Protein AF-K2S0V4-F1 (afdb_monomer_lite)

InterPro domains:
  IPR001848 Small ribosomal subunit protein uS10 [PTHR11700] (2-90)
  IPR027486 Small ribosomal subunit protein uS10 domain [PF00338] (2-86)
  IPR027486 Small ribosomal subunit protein uS10 domain [SM01403] (2-87)
  IPR036838 Small ribosomal subunit protein uS10 domain superfamily [G3DSA:3.30.70.600] (1-89)
  IPR036838 Small ribosomal subunit protein uS10 domain superfamily [SSF54999] (2-87)

Structur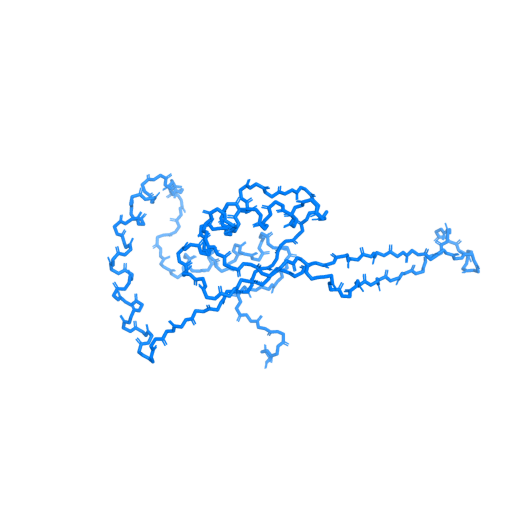e (mmCIF, N/CA/C/O backbone):
data_AF-K2S0V4-F1
#
_entry.id   AF-K2S0V4-F1
#
loop_
_atom_site.group_PDB
_atom_site.id
_atom_site.type_symbol
_atom_site.label_atom_id
_atom_site.label_alt_id
_atom_site.label_comp_id
_atom_site.label_asym_id
_atom_site.label_entity_id
_atom_site.label_seq_id
_atom_site.pdbx_PDB_ins_code
_atom_site.Cartn_x
_atom_site.Cartn_y
_atom_site.Cartn_z
_atom_site.occupancy
_atom_site.B_iso_or_equiv
_atom_site.auth_seq_id
_atom_site.auth_comp_id
_atom_site.auth_asym_id
_atom_site.auth_atom_id
_atom_site.pdbx_PDB_model_num
ATOM 1 N N . MET A 1 1 ? 4.268 -11.032 -6.493 1.00 87.25 1 MET A N 1
ATOM 2 C CA . MET A 1 1 ? 2.963 -10.364 -6.286 1.00 87.25 1 MET A CA 1
ATOM 3 C C . MET A 1 1 ? 1.836 -11.364 -6.052 1.00 87.25 1 MET A C 1
ATOM 5 O O . MET A 1 1 ? 1.194 -11.242 -5.023 1.00 87.25 1 MET A O 1
ATOM 9 N N . GLU A 1 2 ? 1.616 -12.350 -6.935 1.00 92.62 2 GLU A N 1
ATOM 10 C CA . GLU A 1 2 ? 0.504 -13.321 -6.793 1.00 92.62 2 GLU A CA 1
ATOM 11 C C . GLU A 1 2 ? 0.490 -14.046 -5.445 1.00 92.62 2 GLU A C 1
ATOM 13 O O . GLU A 1 2 ? -0.533 -14.080 -4.774 1.00 92.62 2 GLU A O 1
ATOM 18 N N . PHE A 1 3 ? 1.649 -14.547 -5.010 1.00 94.69 3 PHE A N 1
ATOM 19 C CA . PHE A 1 3 ? 1.783 -15.222 -3.719 1.00 94.69 3 PHE A CA 1
ATOM 20 C C . PHE A 1 3 ? 1.315 -14.350 -2.546 1.00 94.69 3 PHE A C 1
ATOM 22 O O . PHE A 1 3 ? 0.576 -14.804 -1.680 1.00 94.69 3 PHE A O 1
ATOM 29 N N . PHE A 1 4 ? 1.709 -13.075 -2.539 1.00 96.38 4 PHE A N 1
ATOM 30 C CA . PHE A 1 4 ? 1.332 -12.156 -1.470 1.00 96.38 4 PHE A CA 1
ATOM 31 C C . PHE A 1 4 ? -0.163 -11.806 -1.511 1.00 96.38 4 PHE A C 1
ATOM 33 O O . PHE A 1 4 ? -0.780 -11.612 -0.470 1.00 96.38 4 PHE A O 1
ATOM 40 N N . ALA A 1 5 ? -0.762 -11.774 -2.704 1.00 96.00 5 ALA A N 1
ATOM 41 C CA . ALA A 1 5 ? -2.199 -11.594 -2.844 1.00 96.00 5 ALA A CA 1
ATOM 42 C C . ALA A 1 5 ? -2.984 -12.801 -2.294 1.00 96.00 5 ALA A C 1
ATOM 44 O O . ALA A 1 5 ? -3.960 -12.600 -1.577 1.00 96.00 5 ALA A O 1
ATOM 45 N N . ASP A 1 6 ? -2.535 -14.034 -2.555 1.00 96.44 6 ASP A N 1
ATOM 46 C CA . ASP A 1 6 ? -3.121 -15.249 -1.959 1.00 96.44 6 ASP A CA 1
ATOM 47 C C . ASP A 1 6 ? -2.959 -15.271 -0.431 1.00 96.44 6 ASP A C 1
ATOM 49 O O . ASP A 1 6 ? -3.914 -15.522 0.302 1.00 96.44 6 ASP A O 1
ATOM 53 N N . PHE A 1 7 ? -1.771 -14.919 0.066 1.00 97.06 7 PHE A N 1
ATOM 54 C CA . PHE A 1 7 ? -1.515 -14.770 1.500 1.00 97.06 7 PHE A CA 1
ATOM 55 C C . PHE A 1 7 ? -2.488 -13.780 2.157 1.00 97.06 7 PHE A C 1
ATOM 57 O O . PHE A 1 7 ? -3.082 -14.090 3.192 1.00 97.06 7 PHE A O 1
ATOM 64 N N . ALA A 1 8 ? -2.713 -12.625 1.527 1.00 97.19 8 ALA A N 1
ATOM 65 C CA . ALA A 1 8 ? -3.641 -11.621 2.032 1.00 97.19 8 ALA A CA 1
ATOM 66 C C . ALA A 1 8 ? -5.098 -12.109 2.054 1.00 97.19 8 ALA A C 1
ATOM 68 O O . ALA A 1 8 ? -5.812 -11.858 3.027 1.00 97.19 8 ALA A O 1
ATOM 69 N N . MET A 1 9 ? -5.517 -12.859 1.030 1.00 96.94 9 MET A N 1
ATOM 70 C CA . MET A 1 9 ? -6.841 -13.488 0.977 1.00 96.94 9 MET A CA 1
ATOM 71 C C . MET A 1 9 ? -7.044 -14.511 2.097 1.00 96.94 9 MET A C 1
ATOM 73 O O . MET A 1 9 ? -8.094 -14.526 2.736 1.00 96.94 9 MET A O 1
ATOM 77 N N . ARG A 1 10 ? -6.032 -15.337 2.384 1.00 97.38 10 ARG A N 1
ATOM 78 C CA . ARG A 1 10 ? -6.083 -16.303 3.492 1.00 97.38 10 ARG A CA 1
ATOM 79 C C . ARG A 1 10 ? -6.185 -15.608 4.843 1.00 97.38 10 ARG A C 1
ATOM 81 O O . ARG A 1 10 ? -6.986 -16.020 5.673 1.00 97.38 10 ARG A O 1
ATOM 88 N N . ALA A 1 11 ? -5.403 -14.550 5.055 1.00 97.62 11 ALA A N 1
ATOM 89 C CA . ALA A 1 11 ? -5.476 -13.766 6.284 1.00 97.62 11 ALA A CA 1
ATOM 90 C C . ALA A 1 11 ? -6.872 -13.150 6.480 1.00 97.62 11 ALA A C 1
ATOM 92 O O . ALA A 1 11 ? -7.414 -13.209 7.579 1.00 97.62 11 ALA A O 1
ATOM 93 N N . ALA A 1 12 ? -7.482 -12.631 5.408 1.00 97.50 12 ALA A N 1
ATOM 94 C CA . ALA A 1 12 ? -8.839 -12.089 5.456 1.00 97.50 12 ALA A CA 1
ATOM 95 C C . ALA A 1 12 ? -9.879 -13.166 5.815 1.00 97.50 12 ALA A C 1
ATOM 97 O O . ALA A 1 12 ? -10.745 -12.919 6.649 1.00 97.50 12 ALA A O 1
ATOM 98 N N . TYR A 1 13 ? -9.747 -14.375 5.255 1.00 97.19 13 TYR A N 1
ATOM 99 C CA . TYR A 1 13 ? -10.632 -15.504 5.557 1.00 97.19 13 TYR A CA 1
ATOM 100 C C . TYR A 1 13 ? -10.636 -15.870 7.048 1.00 97.19 13 TYR A C 1
ATOM 102 O O . TYR A 1 13 ? -11.702 -16.030 7.635 1.00 97.19 13 TYR A O 1
ATOM 110 N N . TYR A 1 14 ? -9.462 -15.955 7.683 1.00 97.88 14 TYR A N 1
ATOM 111 C CA . TYR A 1 14 ? -9.377 -16.270 9.116 1.00 97.88 14 TYR A CA 1
ATOM 112 C C . TYR A 1 14 ? -9.942 -15.169 10.019 1.00 97.88 14 TYR A C 1
ATOM 114 O O . TYR A 1 14 ? -10.398 -15.463 11.119 1.00 97.88 14 TYR A O 1
ATOM 122 N N . LEU A 1 15 ? -9.932 -13.920 9.553 1.00 96.44 15 LEU A N 1
ATOM 123 C CA . LEU A 1 15 ? -10.537 -12.784 10.248 1.00 96.44 15 LEU A CA 1
ATOM 124 C C . LEU A 1 15 ? -12.038 -12.628 9.950 1.00 96.44 15 LEU A C 1
ATOM 126 O O . LEU A 1 15 ? -12.661 -11.700 10.453 1.00 96.44 15 LEU A O 1
ATOM 130 N N . GLY A 1 16 ? -12.624 -13.507 9.129 1.00 95.81 16 GLY A N 1
ATOM 131 C CA . GLY A 1 16 ? -14.035 -13.433 8.745 1.00 95.81 16 GLY A CA 1
ATOM 132 C C . GLY A 1 16 ? -14.372 -12.267 7.810 1.00 95.81 16 GLY A C 1
ATOM 133 O O . GLY A 1 16 ? -15.545 -11.959 7.628 1.00 95.81 16 GLY A O 1
ATOM 134 N N . LEU A 1 17 ? -13.370 -11.622 7.202 1.00 96.69 17 LEU A N 1
ATOM 135 C CA . LEU A 1 17 ? -13.572 -10.510 6.274 1.00 96.69 17 LEU A CA 1
ATOM 136 C C . LEU A 1 17 ? -13.937 -11.054 4.881 1.00 96.69 17 LEU A C 1
ATOM 138 O O . LEU A 1 17 ? -13.151 -11.816 4.302 1.00 96.69 17 LEU A O 1
ATOM 142 N N . PRO A 1 18 ? -15.079 -10.658 4.284 1.00 95.94 18 PRO A N 1
ATOM 143 C CA . PRO A 1 18 ? -15.459 -11.137 2.964 1.00 95.94 18 PRO A CA 1
ATOM 144 C C . PRO A 1 18 ? -14.662 -10.379 1.893 1.00 95.94 18 PRO A C 1
ATOM 146 O O . PRO A 1 18 ? -15.039 -9.315 1.395 1.00 95.94 18 PRO A O 1
ATOM 149 N N . ALA A 1 19 ? -13.508 -10.946 1.548 1.00 96.56 19 ALA A N 1
ATOM 150 C CA . ALA A 1 19 ? -12.617 -10.419 0.529 1.00 96.56 19 ALA A CA 1
ATOM 151 C C . ALA A 1 19 ? -12.995 -10.927 -0.871 1.00 96.56 19 ALA A C 1
ATOM 153 O O . ALA A 1 19 ? -13.179 -12.123 -1.104 1.00 96.56 19 ALA A O 1
ATOM 154 N N . LYS A 1 20 ? -13.042 -10.016 -1.843 1.00 95.38 20 LYS A N 1
ATOM 155 C CA . LYS A 1 20 ? -13.101 -10.325 -3.272 1.00 95.38 20 LYS A CA 1
ATOM 156 C C . LYS A 1 20 ? -11.683 -10.403 -3.825 1.00 95.38 20 LYS A C 1
ATOM 158 O O . LYS A 1 20 ? -10.901 -9.454 -3.720 1.00 95.38 20 LYS A O 1
ATOM 163 N N . GLY A 1 21 ? -11.384 -11.586 -4.363 1.00 83.88 21 GLY A N 1
ATOM 164 C CA . GLY A 1 21 ? -10.047 -12.054 -4.723 1.00 83.88 21 GLY A CA 1
ATOM 165 C C . GLY A 1 21 ? -9.360 -11.270 -5.830 1.00 83.88 21 GLY A C 1
ATOM 166 O O . GLY A 1 21 ? -10.017 -10.517 -6.546 1.00 83.88 21 GLY A O 1
ATOM 167 N N . PRO A 1 22 ? -8.031 -11.435 -5.957 1.00 94.44 22 PRO A N 1
ATOM 168 C CA . PRO A 1 22 ? -7.157 -10.407 -6.496 1.00 94.44 22 PRO A CA 1
ATOM 169 C C . PRO A 1 22 ? -7.460 -10.107 -7.959 1.00 94.44 22 PRO A C 1
ATOM 171 O O . PRO A 1 22 ? -7.015 -10.801 -8.872 1.00 94.44 22 PRO A O 1
ATOM 174 N N . ILE A 1 23 ? -8.191 -9.017 -8.173 1.00 96.50 23 ILE A N 1
ATOM 175 C CA . ILE A 1 23 ? -8.610 -8.573 -9.494 1.00 96.50 23 ILE A CA 1
ATOM 176 C C . ILE A 1 23 ? -7.365 -8.038 -10.213 1.00 96.50 23 ILE A C 1
ATOM 178 O O . ILE A 1 23 ? -6.717 -7.104 -9.713 1.00 96.50 23 ILE A O 1
ATOM 182 N N . PRO A 1 24 ? -6.987 -8.600 -11.376 1.00 96.31 24 PRO A N 1
ATOM 183 C CA . PRO A 1 24 ? -5.856 -8.109 -12.141 1.00 96.31 24 PRO A CA 1
ATOM 184 C C . PRO A 1 24 ? -6.213 -6.761 -12.762 1.00 96.31 24 PRO A C 1
ATOM 186 O O . PRO A 1 24 ? -6.965 -6.672 -13.730 1.00 96.31 24 PRO A O 1
ATOM 189 N N . LEU A 1 25 ? -5.646 -5.691 -12.210 1.00 96.31 25 LEU A N 1
ATOM 190 C CA . LEU A 1 25 ? -5.786 -4.371 -12.805 1.00 96.31 25 LEU A CA 1
ATOM 191 C C . LEU A 1 25 ? -4.889 -4.250 -14.047 1.00 96.31 25 LEU A C 1
ATOM 193 O O . LEU A 1 25 ? -3.833 -4.893 -14.113 1.00 96.31 25 LEU A O 1
ATOM 197 N N . PRO A 1 26 ? -5.243 -3.371 -15.004 1.00 97.19 26 PRO A N 1
ATOM 198 C CA . PRO A 1 26 ? -4.408 -3.105 -16.166 1.00 97.19 26 PRO A CA 1
ATOM 199 C C . PRO A 1 26 ? -2.975 -2.753 -15.757 1.00 97.19 26 PRO A C 1
ATOM 201 O O . PRO A 1 26 ? -2.748 -1.909 -14.877 1.00 97.19 26 PRO A O 1
ATOM 204 N N . ARG A 1 27 ? -2.001 -3.413 -16.387 1.00 96.12 27 ARG A N 1
ATOM 205 C CA . ARG A 1 27 ? -0.578 -3.142 -16.165 1.00 96.12 27 ARG A CA 1
ATOM 206 C C . ARG A 1 27 ? -0.241 -1.731 -16.652 1.00 96.12 27 ARG A C 1
ATOM 208 O O . ARG A 1 27 ? -0.715 -1.320 -17.709 1.00 96.12 27 ARG A O 1
ATOM 215 N N . LYS A 1 28 ? 0.574 -0.994 -15.900 1.00 96.44 28 LYS A N 1
ATOM 216 C CA . LYS A 1 28 ? 1.153 0.267 -16.389 1.00 96.44 28 LYS A CA 1
ATOM 217 C C . LYS A 1 28 ? 2.467 -0.059 -17.087 1.00 96.44 28 LYS A C 1
ATOM 219 O O . LYS A 1 28 ? 3.268 -0.788 -16.511 1.00 96.44 28 LYS A O 1
ATOM 224 N N . ILE A 1 29 ? 2.657 0.438 -18.305 1.00 97.81 29 ILE A N 1
ATOM 225 C CA . ILE A 1 29 ? 3.882 0.223 -19.077 1.0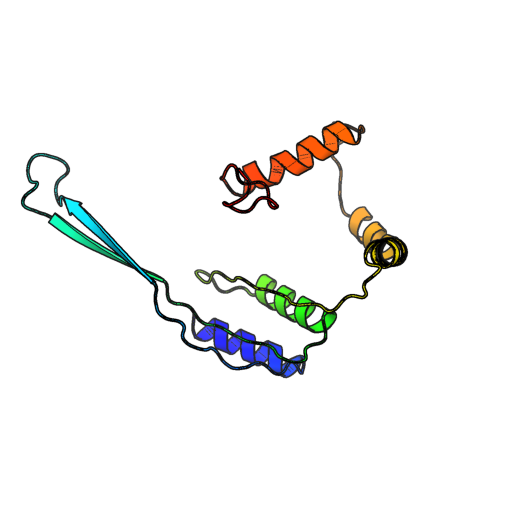0 97.81 29 ILE A CA 1
ATOM 226 C C . ILE A 1 29 ? 4.510 1.583 -19.338 1.00 97.81 29 ILE A C 1
ATOM 228 O O . ILE A 1 29 ? 3.945 2.401 -20.060 1.00 97.81 29 ILE A O 1
ATOM 232 N N . GLU A 1 30 ? 5.662 1.818 -18.734 1.00 97.25 30 GLU A N 1
ATOM 233 C CA . GLU A 1 30 ? 6.468 3.015 -18.948 1.00 97.25 30 GLU A CA 1
ATOM 234 C C . GLU A 1 30 ? 7.611 2.639 -19.879 1.00 97.25 30 GLU A C 1
ATOM 236 O O . GLU A 1 30 ? 8.285 1.641 -19.634 1.00 97.25 30 GLU A O 1
ATOM 241 N N . ARG A 1 31 ? 7.810 3.398 -20.959 1.00 97.88 31 ARG A N 1
ATOM 242 C CA . ARG A 1 31 ? 8.839 3.115 -21.965 1.00 97.88 31 ARG A CA 1
ATOM 243 C C . ARG A 1 31 ? 9.764 4.302 -22.118 1.00 97.88 31 ARG A C 1
ATOM 245 O O . ARG A 1 31 ? 9.297 5.438 -22.142 1.00 97.88 31 ARG A O 1
ATOM 252 N N . TRP A 1 32 ? 11.052 4.033 -22.260 1.00 97.81 32 TRP A N 1
ATOM 253 C CA . TRP A 1 32 ? 12.046 5.053 -22.560 1.00 97.81 32 TRP A CA 1
ATOM 254 C C . TRP A 1 32 ? 13.047 4.526 -23.577 1.00 97.81 32 TRP A C 1
ATOM 256 O O . TRP A 1 32 ? 13.403 3.349 -23.582 1.00 97.81 32 TRP A O 1
ATOM 266 N N . THR A 1 33 ? 13.482 5.413 -24.463 1.00 97.50 33 THR A N 1
ATOM 267 C CA . THR A 1 33 ? 14.425 5.095 -25.534 1.00 97.50 33 THR A CA 1
ATOM 268 C C . THR A 1 33 ? 15.727 5.824 -25.261 1.00 97.50 33 THR A C 1
ATOM 270 O O . THR A 1 33 ? 15.723 7.052 -25.141 1.00 97.50 33 THR A O 1
ATOM 273 N N . VAL A 1 34 ? 16.832 5.096 -25.145 1.00 97.25 34 VAL A N 1
ATOM 274 C CA . VAL A 1 34 ? 18.133 5.667 -24.767 1.00 97.25 34 VAL A CA 1
ATOM 275 C C . VAL A 1 34 ? 19.157 5.339 -25.852 1.00 97.25 34 VAL A C 1
ATOM 277 O O . VAL A 1 34 ? 19.144 4.228 -26.387 1.00 97.25 34 VAL A O 1
ATOM 280 N N . PRO A 1 35 ? 20.035 6.283 -26.237 1.00 97.88 35 PRO A N 1
ATOM 281 C CA . PRO A 1 35 ? 21.168 5.968 -27.098 1.00 97.88 35 PRO A CA 1
ATOM 282 C C . PRO A 1 35 ? 22.050 4.888 -26.464 1.00 97.88 35 PRO A C 1
ATOM 284 O O . PRO A 1 35 ? 22.394 4.983 -25.290 1.00 97.88 35 PRO A O 1
ATOM 287 N N . ARG A 1 36 ? 22.465 3.886 -27.246 1.00 96.25 36 ARG A N 1
ATOM 288 C CA . ARG A 1 36 ? 23.324 2.800 -26.733 1.00 96.25 36 ARG A CA 1
ATOM 289 C C . ARG A 1 36 ? 24.727 3.273 -26.339 1.00 96.25 36 ARG A C 1
ATOM 291 O O . ARG A 1 36 ? 25.375 2.643 -25.515 1.00 96.25 36 ARG A O 1
ATOM 298 N N . ALA A 1 37 ? 25.201 4.360 -26.946 1.00 95.12 37 ALA A N 1
ATOM 299 C CA . ALA A 1 37 ? 26.496 4.967 -26.657 1.00 95.12 37 ALA A CA 1
ATOM 300 C C . ALA A 1 37 ? 26.321 6.329 -25.977 1.00 95.12 37 ALA A C 1
ATOM 302 O O . ALA A 1 37 ? 25.378 7.062 -26.273 1.00 95.12 37 ALA A O 1
ATOM 303 N N . ASN A 1 38 ? 27.284 6.706 -25.137 1.00 94.69 38 ASN A N 1
ATOM 304 C CA . ASN A 1 38 ? 27.268 7.978 -24.412 1.00 94.69 38 ASN A CA 1
ATOM 305 C C . ASN A 1 38 ? 27.441 9.210 -25.326 1.00 94.69 38 ASN A C 1
ATOM 307 O O . ASN A 1 38 ? 27.066 10.309 -24.926 1.00 94.69 38 ASN A O 1
ATOM 311 N N . PHE A 1 39 ? 28.006 9.057 -26.536 1.00 92.81 39 PHE A N 1
ATOM 312 C CA . PHE A 1 39 ? 28.304 10.177 -27.440 1.00 92.81 39 PHE A CA 1
ATOM 313 C C . PHE A 1 39 ? 28.145 9.826 -28.934 1.00 92.81 39 PHE A C 1
ATOM 315 O O . PHE A 1 39 ? 28.338 8.677 -29.327 1.00 92.81 39 PHE A O 1
ATOM 322 N N . VAL A 1 40 ? 27.810 10.838 -29.757 1.00 91.81 40 VAL A N 1
ATOM 323 C CA . VAL A 1 40 ? 27.695 10.868 -31.243 1.00 91.81 40 VAL A CA 1
ATOM 324 C C . VAL A 1 40 ? 26.698 9.892 -31.900 1.00 91.81 40 VAL A C 1
ATOM 326 O O . VAL A 1 40 ? 25.972 10.286 -32.815 1.00 91.81 40 VAL A O 1
ATOM 329 N N . PHE A 1 41 ? 26.585 8.640 -31.457 1.00 95.94 41 PHE A N 1
ATOM 330 C CA . PHE A 1 41 ? 25.847 7.581 -32.159 1.00 95.94 41 PHE A CA 1
ATOM 331 C C . PHE A 1 41 ? 24.324 7.570 -31.901 1.00 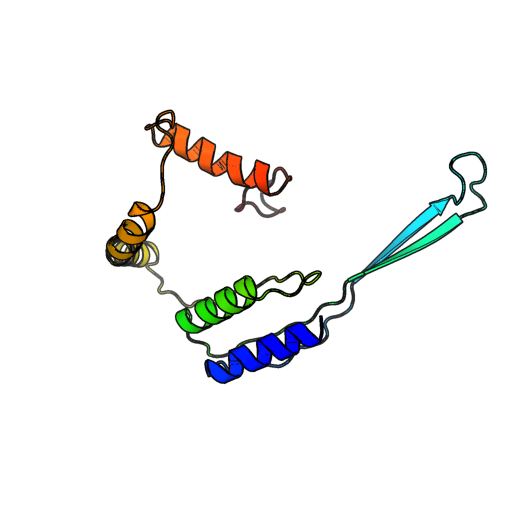95.94 41 PHE A C 1
ATOM 333 O O . PHE A 1 41 ? 23.754 6.557 -31.502 1.00 95.94 41 PHE A O 1
ATOM 340 N N . LYS A 1 42 ? 23.616 8.671 -32.203 1.00 95.81 42 LYS A N 1
ATOM 341 C CA . LYS A 1 42 ? 22.156 8.806 -31.975 1.00 95.81 42 LYS A CA 1
ATOM 342 C C . LYS A 1 42 ? 21.281 7.838 -32.785 1.00 95.81 42 LYS A C 1
ATOM 344 O O . LYS A 1 42 ? 20.199 7.497 -32.324 1.00 95.81 42 LYS A O 1
ATOM 349 N N . LYS A 1 43 ? 21.722 7.387 -33.970 1.00 96.69 43 LYS A N 1
ATOM 350 C CA . LYS A 1 43 ? 20.980 6.409 -34.803 1.00 96.69 43 LYS A CA 1
ATOM 351 C C . LYS A 1 43 ? 20.893 5.018 -34.157 1.00 96.69 43 LYS A C 1
ATOM 353 O O . LYS A 1 43 ? 20.091 4.196 -34.580 1.00 96.69 43 LYS A O 1
ATOM 358 N N . SER A 1 44 ? 21.728 4.758 -33.152 1.00 97.00 44 SER A N 1
ATOM 359 C CA . SER A 1 44 ? 21.788 3.507 -32.409 1.00 97.00 44 SER A CA 1
ATOM 360 C C . SER A 1 44 ? 21.091 3.688 -31.057 1.00 97.00 44 SER A C 1
ATOM 362 O O . SER A 1 44 ? 21.707 4.148 -30.095 1.00 97.00 44 SER A O 1
ATOM 364 N N . GLN A 1 45 ? 19.798 3.363 -30.991 1.00 97.62 45 GLN A N 1
ATOM 365 C CA . GLN A 1 45 ? 18.973 3.496 -29.782 1.00 97.62 45 GLN A CA 1
ATOM 366 C C . GLN A 1 45 ? 18.486 2.135 -29.288 1.00 97.62 45 GLN A C 1
ATOM 368 O O . GLN A 1 45 ? 18.393 1.184 -30.064 1.00 97.62 45 GLN A O 1
ATOM 373 N N . GLU A 1 46 ? 18.180 2.061 -27.999 1.00 97.75 46 GLU A N 1
ATOM 374 C CA . GLU A 1 46 ? 17.606 0.901 -27.327 1.00 97.75 46 GLU A CA 1
ATOM 375 C C . GLU A 1 46 ? 16.338 1.309 -26.574 1.00 97.75 46 GLU A C 1
ATOM 377 O O . GLU A 1 46 ? 16.276 2.384 -25.973 1.00 97.75 46 GLU A O 1
ATOM 382 N N . ASN A 1 47 ? 15.320 0.450 -26.631 1.00 98.00 47 ASN A N 1
ATOM 383 C CA . ASN A 1 47 ? 14.046 0.656 -25.955 1.00 98.00 47 ASN A CA 1
ATOM 384 C C . ASN A 1 47 ? 14.045 -0.139 -24.652 1.00 98.00 47 ASN A C 1
ATOM 386 O O . ASN A 1 47 ? 14.238 -1.352 -24.667 1.00 98.00 47 ASN A O 1
ATOM 390 N N . PHE A 1 48 ? 13.751 0.529 -23.548 1.00 98.19 48 PHE A N 1
ATOM 391 C CA . PHE A 1 48 ? 13.553 -0.085 -22.244 1.00 98.19 48 PHE A CA 1
ATOM 392 C C . PHE A 1 48 ? 12.102 0.087 -21.809 1.00 98.19 48 PHE A C 1
ATOM 394 O O . PHE A 1 48 ? 11.430 1.050 -22.196 1.00 98.19 48 PHE A O 1
ATOM 401 N N . GLU A 1 49 ? 11.624 -0.828 -20.969 1.00 97.81 49 GLU A N 1
ATOM 402 C CA . GLU A 1 49 ? 10.309 -0.709 -20.356 1.00 97.81 49 GLU A CA 1
ATOM 403 C C . GLU A 1 49 ? 10.299 -1.110 -18.880 1.00 97.81 49 GLU A C 1
ATOM 405 O O . GLU A 1 49 ? 11.004 -2.022 -18.449 1.00 97.81 49 GLU A O 1
ATOM 410 N N . ARG A 1 50 ? 9.449 -0.432 -18.104 1.00 97.81 50 ARG A N 1
ATOM 411 C CA . ARG A 1 50 ? 9.061 -0.818 -16.746 1.00 97.81 50 ARG A CA 1
ATOM 412 C C . ARG A 1 50 ? 7.584 -1.159 -16.736 1.00 97.81 50 ARG A C 1
ATOM 414 O O . ARG A 1 50 ? 6.732 -0.304 -16.979 1.00 97.81 50 ARG A O 1
ATOM 421 N N . ILE A 1 51 ? 7.286 -2.419 -16.437 1.00 97.19 51 ILE A N 1
ATOM 422 C CA . ILE A 1 51 ? 5.916 -2.915 -16.323 1.00 97.19 51 ILE A CA 1
ATOM 423 C C . ILE A 1 51 ? 5.545 -3.008 -14.845 1.00 97.19 51 ILE A C 1
ATOM 425 O O . ILE A 1 51 ? 6.057 -3.855 -14.116 1.00 97.19 51 ILE A O 1
ATOM 429 N N . THR A 1 52 ? 4.593 -2.185 -14.415 1.00 96.06 52 THR A N 1
ATOM 430 C CA . THR A 1 52 ? 4.034 -2.242 -13.060 1.00 96.06 52 THR A CA 1
ATOM 431 C C . THR A 1 52 ? 2.759 -3.076 -13.072 1.00 96.06 52 THR A C 1
ATOM 433 O O . THR A 1 52 ? 1.706 -2.640 -13.558 1.00 96.06 52 THR A O 1
ATOM 436 N N . LEU A 1 53 ? 2.857 -4.294 -12.537 1.00 96.12 53 LEU A N 1
ATOM 437 C CA . LEU A 1 53 ? 1.722 -5.189 -12.320 1.00 96.12 53 LEU A CA 1
ATOM 438 C C . LEU A 1 53 ? 0.957 -4.772 -11.060 1.00 96.12 53 LEU A C 1
ATOM 440 O O . LEU A 1 53 ? 1.553 -4.367 -10.065 1.00 96.12 53 LEU A O 1
ATOM 444 N N . ARG A 1 54 ? -0.376 -4.839 -11.116 1.00 95.50 54 ARG A N 1
ATOM 445 C CA . ARG A 1 54 ? -1.259 -4.383 -10.037 1.00 95.50 54 ARG A CA 1
ATOM 446 C C . ARG A 1 54 ? -2.355 -5.408 -9.769 1.00 95.50 54 ARG A C 1
ATOM 448 O O . ARG A 1 54 ? -2.897 -5.999 -10.705 1.00 95.50 54 ARG A O 1
ATOM 455 N N . ARG A 1 55 ? -2.697 -5.596 -8.499 1.00 96.25 55 ARG A N 1
ATOM 456 C CA . ARG A 1 55 ? -3.822 -6.422 -8.046 1.00 96.25 55 ARG A CA 1
ATOM 457 C C . ARG A 1 55 ? -4.683 -5.582 -7.115 1.00 96.25 55 ARG A C 1
ATOM 459 O O . ARG A 1 55 ? -4.143 -4.774 -6.364 1.00 96.25 55 ARG A O 1
ATOM 466 N N . LEU A 1 56 ? -5.994 -5.762 -7.202 1.00 96.44 56 LEU A N 1
ATOM 467 C CA . LEU A 1 56 ? -6.965 -5.143 -6.308 1.00 96.44 56 LEU A CA 1
ATOM 468 C C . LEU A 1 56 ? -7.611 -6.234 -5.460 1.00 96.44 56 LEU A C 1
ATOM 470 O O . LEU A 1 56 ? -8.138 -7.198 -6.005 1.00 96.44 56 LEU A O 1
ATOM 474 N N . ILE A 1 57 ? -7.574 -6.057 -4.146 1.00 96.81 57 ILE A N 1
ATOM 475 C CA . ILE A 1 57 ? -8.362 -6.839 -3.196 1.00 96.81 57 ILE A CA 1
ATOM 476 C C . ILE A 1 57 ? -9.402 -5.879 -2.640 1.00 96.81 57 ILE A C 1
ATOM 478 O O . ILE A 1 57 ? -9.050 -4.784 -2.200 1.00 96.81 57 ILE A O 1
ATOM 482 N N . GLN A 1 58 ? -10.669 -6.268 -2.705 1.00 96.88 58 GLN A N 1
ATOM 483 C CA . GLN A 1 58 ? -11.764 -5.469 -2.170 1.00 96.88 58 GLN A CA 1
ATOM 484 C C . GLN A 1 58 ? -12.392 -6.220 -1.005 1.00 96.88 58 GLN A C 1
ATOM 486 O O . GLN A 1 58 ? -12.877 -7.331 -1.189 1.00 96.88 58 GLN A O 1
ATOM 491 N N . ILE A 1 59 ? -12.402 -5.606 0.172 1.00 96.69 59 ILE A N 1
ATOM 492 C CA . ILE A 1 59 ? -13.145 -6.105 1.329 1.00 96.69 59 ILE A CA 1
ATOM 493 C C . ILE A 1 59 ? -14.489 -5.384 1.351 1.00 96.69 59 ILE A C 1
ATOM 495 O O . ILE A 1 59 ? -14.548 -4.176 1.118 1.00 96.69 59 ILE A O 1
ATOM 499 N N . GLN A 1 60 ? -15.562 -6.141 1.546 1.00 94.25 60 GLN A N 1
ATOM 500 C CA . GLN A 1 60 ? -16.912 -5.611 1.741 1.00 94.25 60 GLN A CA 1
ATOM 501 C C . GLN A 1 60 ? -17.324 -5.859 3.193 1.00 94.25 60 GLN A C 1
ATOM 503 O O . GLN A 1 60 ? -16.765 -6.750 3.817 1.00 94.25 60 GLN A O 1
ATOM 508 N N . ASP A 1 61 ? -18.236 -5.056 3.738 1.00 93.88 61 ASP A N 1
ATOM 509 C CA . ASP A 1 61 ? -18.880 -5.289 5.043 1.00 93.88 61 ASP A CA 1
ATOM 510 C C . ASP A 1 61 ? -17.924 -5.715 6.181 1.00 93.88 61 ASP A C 1
ATOM 512 O O . ASP A 1 61 ? -18.211 -6.630 6.951 1.00 93.88 61 ASP A O 1
ATOM 516 N N . GLY A 1 62 ? -16.748 -5.086 6.252 1.00 93.38 62 GLY A N 1
ATOM 517 C CA . GLY A 1 62 ? -15.733 -5.371 7.263 1.00 93.38 62 GLY A CA 1
ATOM 518 C C . GLY A 1 62 ? -15.838 -4.411 8.440 1.00 93.38 62 GLY A C 1
ATOM 519 O O . GLY A 1 62 ? -15.977 -3.206 8.237 1.00 93.38 62 GLY A O 1
ATOM 520 N N . ASP A 1 63 ? -15.729 -4.941 9.655 1.00 94.88 63 ASP A N 1
ATOM 521 C CA . ASP A 1 63 ? -15.585 -4.116 10.853 1.00 94.88 63 ASP A CA 1
ATOM 522 C C . ASP A 1 63 ? -14.261 -3.320 10.801 1.00 94.88 63 ASP A C 1
ATOM 524 O O . ASP A 1 63 ? -13.225 -3.900 10.440 1.00 94.88 63 ASP A O 1
ATOM 528 N N . PRO A 1 64 ? -14.263 -2.008 11.118 1.00 94.19 64 PRO A N 1
ATOM 529 C CA . PRO A 1 64 ? -13.086 -1.156 10.965 1.00 94.19 64 PRO A CA 1
ATOM 530 C C . PRO A 1 64 ? -11.889 -1.637 11.791 1.00 94.19 64 PRO A C 1
ATOM 532 O O . PRO A 1 64 ? -10.766 -1.631 11.282 1.00 94.19 64 PRO A O 1
ATOM 535 N N . GLU A 1 65 ? -12.100 -2.137 13.013 1.00 93.50 65 GLU A N 1
ATOM 536 C CA . GLU A 1 65 ? -11.004 -2.620 13.861 1.00 93.50 65 GLU A CA 1
ATOM 537 C C . GLU A 1 65 ? -10.357 -3.875 13.256 1.00 93.50 65 GLU A C 1
ATOM 539 O O . GLU A 1 65 ? -9.130 -4.006 13.198 1.00 93.50 65 GLU A O 1
ATOM 544 N N . VAL A 1 66 ? -11.176 -4.785 12.721 1.00 97.00 66 VAL A N 1
ATOM 545 C CA . VAL A 1 66 ? -10.702 -6.024 12.084 1.00 97.00 66 VAL A CA 1
ATOM 546 C C . VAL A 1 66 ? -9.964 -5.728 10.773 1.00 97.00 66 VAL A C 1
ATOM 548 O O . VAL A 1 66 ? -8.944 -6.358 10.474 1.00 97.00 66 VAL A O 1
ATOM 551 N N . VAL A 1 67 ? -10.428 -4.743 9.997 1.00 96.81 67 VAL A N 1
ATOM 552 C CA . VAL A 1 67 ? -9.741 -4.287 8.778 1.00 96.81 67 VAL A CA 1
ATOM 553 C C . VAL A 1 67 ? -8.380 -3.673 9.115 1.00 96.81 67 VAL A C 1
ATOM 555 O O . VAL A 1 67 ? -7.392 -3.983 8.444 1.00 96.81 67 VAL A O 1
ATOM 558 N N . GLN A 1 68 ? -8.289 -2.859 10.169 1.00 95.69 68 GLN A N 1
ATOM 559 C CA . GLN A 1 68 ? -7.016 -2.298 10.633 1.00 95.69 68 GLN A CA 1
ATOM 560 C C . GLN A 1 68 ? -6.050 -3.396 11.096 1.00 95.69 68 GLN A C 1
ATOM 562 O O . GLN A 1 68 ? -4.880 -3.390 10.703 1.00 95.69 68 GLN A O 1
ATOM 567 N N . LEU A 1 69 ? -6.540 -4.387 11.848 1.00 97.19 69 LEU A N 1
ATOM 568 C CA . LEU A 1 69 ? -5.749 -5.548 12.264 1.00 97.19 69 LEU A CA 1
ATOM 569 C C . LEU A 1 69 ? -5.206 -6.325 11.059 1.00 97.19 69 LEU A C 1
ATOM 571 O O . LEU A 1 69 ? -4.029 -6.697 11.030 1.00 97.19 69 LEU A O 1
ATOM 575 N N . TRP A 1 70 ? -6.040 -6.543 10.042 1.00 97.31 70 TRP A N 1
ATOM 576 C CA . TRP A 1 70 ? -5.631 -7.198 8.804 1.00 97.31 70 TRP A CA 1
ATOM 577 C C . TRP A 1 70 ? -4.527 -6.413 8.085 1.00 97.31 70 TRP A C 1
ATOM 579 O O . TRP A 1 70 ? -3.503 -6.991 7.719 1.00 97.31 70 TRP A O 1
ATOM 589 N N . LEU A 1 71 ? -4.676 -5.093 7.935 1.00 96.44 71 LEU A N 1
ATOM 590 C CA . LEU A 1 71 ? -3.654 -4.243 7.313 1.00 96.44 71 LEU A CA 1
ATOM 591 C C . LEU A 1 71 ? -2.338 -4.251 8.105 1.00 96.44 71 LEU A C 1
ATOM 593 O O . LEU A 1 71 ? -1.270 -4.397 7.506 1.00 96.44 71 LEU A O 1
ATOM 597 N N . ALA A 1 72 ? -2.406 -4.171 9.436 1.00 96.62 72 ALA A N 1
ATOM 598 C CA . ALA A 1 72 ? -1.237 -4.252 10.310 1.00 96.62 72 ALA A CA 1
ATOM 599 C C . ALA A 1 72 ? -0.515 -5.604 10.171 1.00 96.62 72 ALA A C 1
ATOM 601 O O . ALA A 1 72 ? 0.716 -5.657 10.078 1.00 96.62 72 ALA A O 1
ATOM 602 N N . PHE A 1 73 ? -1.271 -6.704 10.087 1.00 97.44 73 PHE A N 1
ATOM 603 C CA . PHE A 1 73 ? -0.722 -8.038 9.854 1.00 97.44 73 PHE A CA 1
ATOM 604 C C . PHE A 1 73 ? 0.000 -8.133 8.502 1.00 97.44 73 PHE A C 1
ATOM 606 O O . PHE A 1 73 ? 1.115 -8.658 8.428 1.00 97.44 73 PHE A O 1
ATOM 613 N N . LEU A 1 74 ? -0.586 -7.575 7.440 1.00 96.38 74 LEU A N 1
ATOM 614 C CA . LEU A 1 74 ? 0.042 -7.557 6.118 1.00 96.38 74 LEU A CA 1
ATOM 615 C C . LEU A 1 74 ? 1.309 -6.704 6.076 1.00 96.38 74 LEU A C 1
ATOM 617 O O . LEU A 1 74 ? 2.282 -7.113 5.447 1.00 96.38 74 LEU A O 1
ATOM 621 N N . GLN A 1 75 ? 1.320 -5.557 6.757 1.00 95.00 75 GLN A N 1
ATOM 622 C CA . GLN A 1 75 ? 2.501 -4.701 6.847 1.00 95.00 75 GLN A CA 1
ATOM 623 C C . GLN A 1 75 ? 3.643 -5.400 7.596 1.00 95.00 75 GLN A C 1
ATOM 625 O O . GLN A 1 75 ? 4.792 -5.354 7.159 1.00 95.00 75 GLN A O 1
ATOM 630 N N . LYS A 1 76 ? 3.332 -6.102 8.692 1.00 95.81 76 LYS A N 1
ATOM 631 C CA . LYS A 1 76 ? 4.320 -6.871 9.464 1.00 95.81 76 LYS A CA 1
ATOM 632 C C . LYS A 1 76 ? 4.962 -7.995 8.644 1.00 95.81 76 LYS A C 1
ATOM 634 O O . LYS A 1 76 ? 6.149 -8.266 8.801 1.00 95.81 76 LYS A O 1
ATOM 639 N N . HIS A 1 77 ? 4.186 -8.647 7.780 1.00 95.94 77 HIS A N 1
ATOM 640 C CA . HIS A 1 77 ? 4.615 -9.799 6.981 1.00 95.94 77 HIS A CA 1
ATOM 641 C C . HIS A 1 77 ? 4.757 -9.473 5.484 1.00 95.94 77 HIS A C 1
ATOM 643 O O . HIS A 1 77 ? 4.571 -10.341 4.629 1.00 95.94 77 HIS A O 1
ATOM 649 N N . GLN A 1 78 ? 5.082 -8.221 5.154 1.00 94.12 78 GLN A N 1
ATOM 650 C CA . GLN A 1 78 ? 5.154 -7.748 3.775 1.00 94.12 78 GLN A CA 1
ATOM 651 C C . GLN A 1 78 ? 6.263 -8.458 2.981 1.00 94.12 78 GLN A C 1
ATOM 653 O O . GLN A 1 78 ? 7.429 -8.478 3.375 1.00 94.12 78 GLN A O 1
ATOM 658 N N . TYR A 1 79 ? 5.907 -9.009 1.818 1.00 94.25 79 TYR A N 1
ATOM 659 C CA . TYR A 1 79 ? 6.876 -9.635 0.917 1.00 94.25 79 TYR A CA 1
ATOM 660 C C . TYR A 1 79 ? 7.672 -8.573 0.146 1.00 94.25 79 TYR A C 1
ATOM 662 O O . TYR A 1 79 ? 7.119 -7.572 -0.319 1.00 94.25 79 TYR A O 1
ATOM 670 N N . HIS A 1 80 ? 8.970 -8.800 -0.036 1.00 95.12 80 HIS A N 1
ATOM 671 C CA . HIS A 1 80 ? 9.846 -7.851 -0.721 1.00 95.12 80 HIS A CA 1
ATOM 672 C C . HIS A 1 80 ? 9.393 -7.576 -2.169 1.00 95.12 80 HIS A C 1
ATOM 674 O O . HIS A 1 80 ? 8.866 -8.446 -2.867 1.00 95.12 80 HIS A O 1
ATOM 680 N N . GLY A 1 81 ? 9.611 -6.347 -2.644 1.00 91.69 81 GLY A N 1
ATOM 681 C CA . GLY A 1 81 ? 9.246 -5.941 -4.007 1.00 91.69 81 GLY A CA 1
ATOM 682 C C . GLY A 1 81 ? 7.738 -5.804 -4.263 1.00 91.69 81 GLY A C 1
ATOM 683 O O . GLY A 1 81 ? 7.333 -5.651 -5.415 1.00 91.69 81 GLY A O 1
ATOM 684 N N . VAL A 1 82 ? 6.896 -5.848 -3.223 1.00 94.31 82 VAL A N 1
ATOM 685 C CA . VAL A 1 82 ? 5.460 -5.545 -3.309 1.00 94.31 82 VAL A CA 1
ATOM 686 C C . VAL A 1 82 ? 5.185 -4.217 -2.613 1.00 94.31 82 VAL A C 1
ATOM 688 O O . VAL A 1 82 ? 5.459 -4.071 -1.427 1.00 94.31 82 VAL A O 1
ATOM 691 N N . GLY A 1 83 ? 4.630 -3.253 -3.348 1.00 93.25 83 GLY A N 1
ATOM 692 C CA . GLY A 1 83 ? 4.088 -2.017 -2.784 1.00 93.25 83 GLY A CA 1
ATOM 693 C C . GLY A 1 83 ? 2.587 -2.150 -2.538 1.00 93.25 83 GLY A C 1
ATOM 694 O O . GLY A 1 83 ? 1.863 -2.653 -3.401 1.00 93.25 83 GLY A O 1
ATOM 695 N N . MET A 1 84 ? 2.120 -1.692 -1.378 1.00 93.06 84 MET A N 1
ATOM 696 C CA . MET A 1 84 ? 0.710 -1.721 -0.992 1.00 93.06 84 MET A CA 1
ATOM 697 C C . MET A 1 84 ? 0.157 -0.301 -0.883 1.00 93.06 84 MET A C 1
ATOM 699 O O . MET A 1 84 ? 0.836 0.605 -0.409 1.00 93.06 84 MET A O 1
ATOM 703 N N . LYS A 1 85 ? -1.093 -0.118 -1.307 1.00 94.81 85 LYS A N 1
ATOM 704 C CA . LYS A 1 85 ? -1.882 1.085 -1.043 1.00 94.81 85 LYS A CA 1
ATOM 705 C C . LYS A 1 85 ? -3.277 0.639 -0.628 1.00 94.81 85 LYS A C 1
ATOM 707 O O . LYS A 1 85 ? -3.921 -0.080 -1.391 1.00 94.81 85 LYS A O 1
ATOM 712 N N . ALA A 1 86 ? -3.722 1.070 0.545 1.00 94.69 86 ALA A N 1
ATOM 713 C CA . ALA A 1 86 ? -5.067 0.823 1.042 1.00 94.69 86 ALA A CA 1
ATOM 714 C C . ALA A 1 86 ? -5.864 2.130 1.027 1.00 94.69 86 ALA A C 1
ATOM 716 O O . ALA A 1 86 ? -5.350 3.175 1.418 1.00 94.69 86 ALA A O 1
ATOM 717 N N . ASN A 1 87 ? -7.107 2.054 0.560 1.00 95.75 87 ASN A N 1
ATOM 718 C CA . ASN A 1 87 ? -8.103 3.096 0.771 1.00 95.75 87 ASN A CA 1
ATOM 719 C C . ASN A 1 87 ? -9.128 2.497 1.739 1.00 95.75 87 ASN A C 1
ATOM 721 O O . ASN A 1 87 ? -9.748 1.489 1.395 1.00 95.75 87 ASN A O 1
ATOM 725 N N . VAL A 1 88 ? -9.257 3.074 2.931 1.00 94.00 88 VAL A N 1
ATOM 726 C CA . VAL A 1 88 ? -10.221 2.640 3.952 1.00 94.00 88 VAL A CA 1
ATOM 727 C C . VAL A 1 88 ? -11.409 3.596 3.906 1.00 94.00 88 VAL A C 1
ATOM 729 O O . VAL A 1 88 ? -11.221 4.804 3.782 1.00 94.00 88 VAL A O 1
ATOM 732 N N . PHE A 1 89 ? -12.620 3.044 3.931 1.00 94.12 89 PHE A N 1
ATOM 733 C CA . PHE A 1 89 ? -13.864 3.806 3.947 1.00 94.12 89 PHE A CA 1
ATOM 734 C C . PHE A 1 89 ? -14.566 3.528 5.272 1.00 94.12 89 PHE A C 1
ATOM 736 O O . PHE A 1 89 ? -14.842 2.369 5.575 1.00 94.12 89 PHE A O 1
ATOM 743 N N . GLU A 1 90 ? -14.848 4.577 6.038 1.00 91.19 90 GLU A N 1
ATOM 744 C CA . GLU A 1 90 ? -15.511 4.500 7.341 1.00 91.19 90 GLU A CA 1
ATOM 745 C C . GLU A 1 90 ? -16.763 5.380 7.333 1.00 91.19 90 GLU A C 1
ATOM 747 O O . GLU A 1 90 ? -16.833 6.389 6.625 1.00 91.19 90 GLU A O 1
ATOM 752 N N . PHE A 1 91 ? -17.776 4.963 8.090 1.00 91.00 91 PHE A N 1
ATOM 753 C CA . PHE A 1 91 ? -19.009 5.722 8.254 1.00 91.00 91 PHE A CA 1
ATOM 754 C C . PHE A 1 91 ? -18.967 6.473 9.577 1.00 91.00 91 PHE A C 1
ATOM 756 O O . PHE A 1 91 ? -18.883 5.859 10.639 1.00 91.00 91 PHE A O 1
ATOM 763 N N . GLU A 1 92 ? -19.107 7.791 9.514 1.00 88.88 92 GLU A N 1
ATOM 764 C CA . GLU A 1 92 ? -19.193 8.644 10.694 1.00 88.88 92 GLU A CA 1
ATOM 765 C C . GLU A 1 92 ? -20.516 9.413 10.744 1.00 88.88 92 GLU A C 1
ATOM 767 O O . GLU A 1 92 ? -21.239 9.555 9.753 1.00 88.88 92 GLU A O 1
ATOM 772 N N . LYS A 1 93 ? -20.852 9.902 11.940 1.00 90.62 93 LYS A N 1
ATOM 773 C CA . LYS A 1 93 ? -22.000 10.789 12.159 1.00 90.62 93 LYS A CA 1
ATOM 774 C C . LYS A 1 93 ? -21.635 12.220 11.751 1.00 90.62 93 LYS A C 1
ATOM 776 O O . LYS A 1 93 ? -20.469 12.576 11.684 1.00 90.62 93 LYS A O 1
ATOM 781 N N . LEU A 1 94 ? -22.647 13.066 11.548 1.00 91.00 94 LEU A N 1
ATOM 782 C CA . LEU A 1 94 ? -22.452 14.464 11.131 1.00 91.00 94 LEU A CA 1
ATOM 783 C C . LEU A 1 94 ? -21.642 15.310 12.136 1.00 91.00 94 LEU A C 1
ATOM 785 O O . LEU A 1 94 ? -20.944 16.229 11.722 1.00 91.00 94 LEU A O 1
ATOM 789 N N . ASP A 1 95 ? -21.730 15.022 13.439 1.00 89.88 95 ASP A N 1
ATOM 790 C CA . ASP A 1 95 ? -21.023 15.776 14.488 1.00 89.88 95 ASP A CA 1
ATOM 791 C C . ASP A 1 95 ? -19.640 15.170 14.782 1.00 89.88 95 ASP A C 1
ATOM 793 O O . ASP A 1 95 ? -19.391 14.608 15.850 1.00 89.88 95 ASP A O 1
ATOM 797 N N . VAL A 1 96 ? -18.757 15.241 13.783 1.00 89.00 96 VAL A N 1
ATOM 798 C CA . VAL A 1 96 ? -17.416 14.631 13.813 1.00 89.00 96 VAL A CA 1
ATOM 799 C C . VAL A 1 96 ? -16.551 15.221 14.931 1.00 89.00 96 VAL A C 1
ATOM 801 O O . VAL A 1 96 ? -15.859 14.485 15.625 1.00 89.00 96 VAL A O 1
ATOM 804 N N . ALA A 1 97 ? -16.636 16.535 15.169 1.00 89.06 97 ALA A N 1
ATOM 805 C CA . ALA A 1 97 ? -15.793 17.221 16.151 1.00 89.06 97 ALA A CA 1
ATOM 806 C C . ALA A 1 97 ? -15.998 16.684 17.576 1.00 89.06 97 ALA A C 1
ATOM 808 O O . ALA A 1 97 ? -15.038 16.306 18.242 1.00 89.06 97 ALA A O 1
ATOM 809 N N . LYS A 1 98 ? -17.256 16.572 18.024 1.00 90.75 98 LYS A N 1
ATOM 810 C CA . LYS A 1 98 ? -17.545 16.039 19.364 1.00 90.75 98 LYS A CA 1
ATOM 811 C C . LYS A 1 98 ? -17.208 14.557 19.480 1.00 90.75 98 LYS A C 1
ATOM 813 O O . LYS A 1 98 ? -16.706 14.127 20.513 1.00 90.75 98 LYS A O 1
ATOM 818 N N . ALA A 1 99 ? -17.465 13.785 18.422 1.00 88.38 99 ALA A N 1
ATOM 819 C CA . ALA A 1 99 ? -17.139 12.363 18.403 1.00 88.38 99 ALA A CA 1
ATOM 820 C C . ALA A 1 99 ? -15.624 12.131 18.550 1.00 88.38 99 ALA A C 1
ATOM 822 O O . ALA A 1 99 ? -15.216 11.272 19.332 1.00 88.38 99 ALA A O 1
ATOM 823 N N . MET A 1 100 ? -14.804 12.942 17.870 1.00 87.19 100 MET A N 1
ATOM 824 C CA . MET A 1 100 ? -13.344 12.911 17.986 1.00 87.19 100 MET A CA 1
ATOM 825 C C . MET A 1 100 ? -12.873 13.298 19.392 1.00 87.19 100 MET A C 1
ATOM 827 O O . MET A 1 100 ? -12.043 12.593 19.961 1.00 87.19 100 MET A O 1
ATOM 831 N N . ASP A 1 101 ? -13.427 14.355 19.994 1.00 89.25 101 ASP A N 1
ATOM 832 C CA . ASP A 1 101 ? -13.059 14.769 21.357 1.00 89.25 101 ASP A CA 1
ATOM 833 C C . ASP A 1 101 ? -13.345 13.668 22.395 1.00 89.25 101 ASP A C 1
ATOM 835 O O . ASP A 1 101 ? -12.522 13.397 23.276 1.00 89.25 101 ASP A O 1
ATOM 839 N N . GLU A 1 102 ? -14.493 12.992 22.278 1.00 89.88 102 GLU A N 1
ATOM 840 C CA . GLU A 1 102 ? -14.863 11.862 23.137 1.00 89.88 102 GLU A CA 1
ATOM 841 C C . GLU A 1 102 ? -13.972 10.630 22.911 1.00 89.88 102 GLU A C 1
ATOM 843 O O . GLU A 1 102 ? -13.599 9.951 23.871 1.00 89.88 102 GLU A O 1
ATOM 848 N N . GLN A 1 103 ? -13.629 10.318 21.657 1.00 85.38 103 GLN A N 1
ATOM 849 C CA . GLN A 1 103 ? -12.722 9.214 21.320 1.00 85.38 103 GLN A CA 1
ATOM 850 C C . GLN A 1 103 ? -11.314 9.466 21.855 1.00 85.38 103 GLN A C 1
ATOM 852 O O . GLN A 1 103 ? -10.745 8.594 22.508 1.00 85.38 103 GLN A O 1
ATOM 857 N N . VAL A 1 104 ? -10.791 10.681 21.683 1.00 88.06 104 VAL A N 1
ATOM 858 C CA . VAL A 1 104 ? -9.471 11.071 22.183 1.00 88.06 104 VAL A CA 1
ATOM 859 C C . VAL A 1 104 ? -9.389 10.887 23.699 1.00 88.06 104 VAL A C 1
ATOM 861 O O . VAL A 1 104 ? -8.383 10.395 24.201 1.00 88.06 104 VAL A O 1
ATOM 864 N N . GLN A 1 105 ? -10.444 11.212 24.452 1.00 87.44 105 GLN A N 1
ATOM 865 C CA . GLN A 1 105 ? -10.471 10.954 25.897 1.00 87.44 105 GLN A CA 1
ATOM 866 C C . GLN A 1 105 ? -10.389 9.460 26.240 1.00 87.44 105 GLN A C 1
ATOM 868 O O . GLN A 1 105 ? -9.668 9.102 27.167 1.00 87.44 105 GLN A O 1
ATOM 873 N N . LYS A 1 106 ? -11.076 8.596 25.482 1.00 86.62 106 LYS A N 1
ATOM 874 C CA . LYS A 1 106 ? -11.052 7.135 25.678 1.00 86.62 106 LYS A CA 1
ATOM 875 C C . LYS A 1 106 ? -9.707 6.513 25.302 1.00 86.62 106 LYS A C 1
ATOM 877 O O . LYS A 1 106 ? -9.288 5.533 25.909 1.00 86.62 106 LYS A O 1
ATOM 882 N N . GLU A 1 107 ? -9.040 7.051 24.287 1.00 85.56 107 GLU A N 1
ATOM 883 C CA . GLU A 1 107 ? -7.787 6.497 23.768 1.00 85.56 107 GLU A CA 1
ATOM 884 C C . GLU A 1 107 ? -6.547 6.987 24.515 1.00 85.56 107 GLU A C 1
ATOM 886 O O . GLU A 1 107 ? -5.545 6.271 24.530 1.00 85.56 107 GLU A O 1
ATOM 891 N N . LYS A 1 108 ? -6.618 8.147 25.185 1.00 85.94 108 LYS A N 1
ATOM 892 C CA . LYS A 1 108 ? -5.520 8.708 25.993 1.00 85.94 108 LYS A CA 1
ATOM 893 C C . LYS A 1 108 ? -4.869 7.679 26.912 1.00 85.94 108 LYS A C 1
ATOM 895 O O . LYS A 1 108 ? -3.649 7.600 26.939 1.00 85.94 108 LYS A O 1
ATOM 900 N N . GLU A 1 109 ? -5.655 6.844 27.589 1.00 84.94 109 GLU A N 1
ATOM 901 C CA . GLU A 1 109 ? -5.124 5.840 28.520 1.00 84.94 109 GLU A CA 1
ATOM 902 C C . GLU A 1 109 ? -4.228 4.799 27.819 1.00 84.94 109 GLU A C 1
ATOM 904 O O . GLU A 1 109 ? -3.106 4.545 28.258 1.00 84.94 109 GLU A O 1
ATOM 909 N N . LYS A 1 110 ? -4.674 4.248 26.681 1.00 83.88 110 LYS A N 1
ATOM 910 C CA . LYS A 1 110 ? -3.901 3.273 25.877 1.00 83.88 110 LYS A CA 1
ATOM 911 C C . LYS A 1 110 ? -2.657 3.911 25.262 1.00 83.88 110 LYS A C 1
ATOM 913 O O . LYS A 1 110 ? -1.591 3.301 25.140 1.00 83.88 110 LYS A O 1
ATOM 918 N N . VAL A 1 111 ? -2.820 5.155 24.835 1.00 84.94 111 VAL A N 1
ATOM 919 C CA . VAL A 1 111 ? -1.775 5.956 24.219 1.00 84.94 111 VAL A CA 1
ATOM 920 C C . VAL A 1 111 ? -0.682 6.224 25.258 1.00 84.94 111 VAL A C 1
ATOM 922 O O . VAL A 1 111 ? 0.472 5.887 24.998 1.00 84.94 111 VAL A O 1
ATOM 925 N N . ASP A 1 112 ? -1.023 6.694 26.459 1.00 83.69 112 ASP A N 1
ATOM 926 C CA . ASP A 1 112 ? -0.084 6.969 27.558 1.00 83.69 112 ASP A CA 1
ATOM 927 C C . ASP A 1 112 ? 0.733 5.736 27.974 1.00 83.69 112 ASP A C 1
ATOM 929 O O . ASP A 1 112 ? 1.931 5.843 28.249 1.00 83.69 112 ASP A O 1
ATOM 933 N N . GLU A 1 113 ? 0.132 4.543 27.980 1.00 85.56 113 GLU A N 1
ATOM 934 C CA . GLU A 1 113 ? 0.865 3.287 28.188 1.00 85.56 113 GLU A CA 1
ATOM 935 C C . GLU A 1 113 ? 1.924 3.046 27.109 1.00 85.56 113 GLU A C 1
ATOM 937 O O . GLU A 1 113 ? 3.062 2.687 27.423 1.00 85.56 113 GLU A O 1
ATOM 942 N N . THR A 1 114 ? 1.573 3.299 25.849 1.00 83.31 114 THR A N 1
ATOM 943 C CA . THR A 1 114 ? 2.476 3.150 24.702 1.00 83.31 114 THR A CA 1
ATOM 944 C C . THR A 1 114 ? 3.600 4.198 24.742 1.00 83.31 114 THR A C 1
ATOM 946 O O . THR A 1 114 ? 4.764 3.878 24.482 1.00 83.31 114 THR A O 1
ATOM 949 N N . TRP A 1 115 ? 3.295 5.439 25.144 1.00 80.19 115 TRP A N 1
ATOM 950 C CA . TRP A 1 115 ? 4.263 6.541 25.244 1.00 80.19 115 TRP A CA 1
ATOM 951 C C . TRP A 1 115 ? 5.275 6.388 26.376 1.00 80.19 115 TRP A C 1
ATOM 953 O O . TRP A 1 115 ? 6.364 6.948 26.269 1.00 80.19 115 TRP A O 1
ATOM 963 N N . LYS A 1 116 ? 5.002 5.597 27.422 1.00 84.06 116 LYS A N 1
ATOM 964 C CA . LYS A 1 116 ? 6.009 5.301 28.465 1.00 84.06 116 LYS A CA 1
ATOM 965 C C . LYS A 1 116 ? 7.283 4.672 27.889 1.00 84.06 116 LYS A C 1
ATOM 967 O O . LYS A 1 116 ? 8.357 4.847 28.458 1.00 84.06 116 LYS A O 1
ATOM 972 N N . GLY A 1 117 ? 7.174 3.961 26.762 1.00 78.12 117 GLY A N 1
ATOM 973 C CA . GLY A 1 117 ? 8.316 3.406 26.031 1.00 78.12 117 GLY A CA 1
ATOM 974 C C . GLY A 1 117 ? 9.025 4.399 25.100 1.00 78.12 117 GLY A C 1
ATOM 975 O O . GLY A 1 117 ? 10.105 4.090 24.596 1.00 78.12 117 GLY A O 1
ATOM 976 N N . PHE 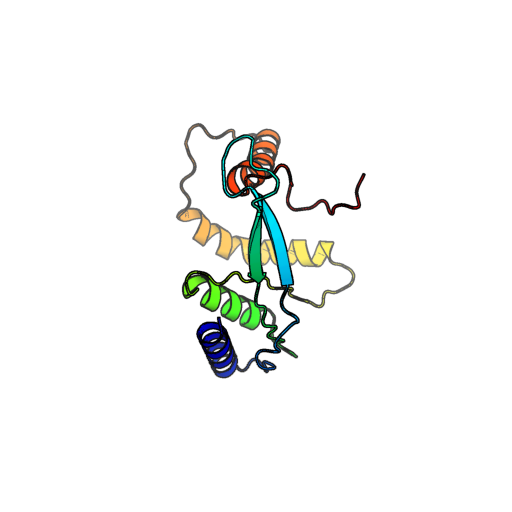A 1 118 ? 8.452 5.580 24.855 1.00 81.88 118 PHE A N 1
ATOM 977 C CA . PHE A 1 118 ? 8.999 6.579 23.941 1.00 81.88 118 PHE A CA 1
ATOM 978 C C . PHE A 1 118 ? 9.946 7.542 24.673 1.00 81.88 118 PHE A C 1
ATOM 980 O O . PHE A 1 118 ? 9.533 8.421 25.426 1.00 81.88 118 PHE A O 1
ATOM 987 N N . GLY A 1 119 ? 11.251 7.392 24.435 1.00 78.38 119 GLY A N 1
ATOM 988 C CA . GLY A 1 119 ? 12.268 8.291 24.978 1.00 78.38 119 GLY A CA 1
ATOM 989 C C . GLY A 1 119 ? 12.378 9.584 24.171 1.00 78.38 119 GLY A C 1
ATOM 990 O O . GLY A 1 119 ? 12.817 9.568 23.021 1.00 78.38 119 GLY A O 1
ATOM 991 N N . ARG A 1 120 ? 12.044 10.723 24.785 1.00 77.12 120 ARG A N 1
ATOM 992 C CA . ARG A 1 120 ? 12.301 12.045 24.201 1.00 77.12 120 ARG A CA 1
ATOM 993 C C . ARG A 1 120 ? 13.754 12.459 24.446 1.00 77.12 120 ARG A C 1
ATOM 995 O O . ARG A 1 120 ? 14.295 12.243 25.531 1.00 77.12 120 ARG A O 1
ATOM 1002 N N . ARG A 1 121 ? 14.391 13.085 23.452 1.00 78.56 121 ARG A N 1
ATOM 1003 C CA . ARG A 1 121 ? 15.710 13.698 23.657 1.00 78.56 121 ARG A CA 1
ATOM 1004 C C . ARG A 1 121 ? 15.588 14.896 24.612 1.00 78.56 121 ARG A C 1
ATOM 1006 O O . ARG A 1 121 ? 14.589 15.609 24.573 1.00 78.56 121 ARG A O 1
ATOM 1013 N N . LYS A 1 122 ? 16.588 15.107 25.474 1.00 75.75 122 LYS A N 1
ATOM 1014 C CA . LYS A 1 122 ? 16.564 16.156 26.517 1.00 75.75 122 LYS A CA 1
ATOM 1015 C C . LYS A 1 122 ? 16.673 17.581 25.960 1.00 75.75 122 LYS A C 1
ATOM 1017 O O . LYS A 1 122 ? 16.292 18.523 26.634 1.00 75.75 122 LYS A O 1
ATOM 1022 N N . ASP A 1 123 ? 17.205 17.717 24.754 1.00 78.62 123 ASP A N 1
ATOM 1023 C CA . ASP A 1 123 ? 17.386 18.951 23.983 1.00 78.62 123 ASP A CA 1
ATOM 1024 C C . ASP A 1 123 ? 16.156 19.322 23.135 1.00 78.62 123 ASP A C 1
ATOM 1026 O O . ASP A 1 123 ? 16.194 20.298 22.392 1.00 78.62 123 ASP A O 1
ATOM 1030 N N . ALA A 1 124 ? 15.077 18.535 23.192 1.00 72.88 124 ALA A N 1
ATOM 1031 C CA . ALA A 1 124 ? 13.907 18.770 22.358 1.00 72.88 124 ALA A CA 1
ATOM 1032 C C . ALA A 1 124 ? 13.105 20.002 22.838 1.00 72.88 124 ALA A C 1
ATOM 1034 O O . ALA A 1 124 ? 12.790 20.088 24.027 1.00 72.88 124 ALA A O 1
ATOM 1035 N N . PRO A 1 125 ? 12.708 20.913 21.929 1.00 75.56 125 PRO A N 1
ATOM 1036 C CA . PRO A 1 125 ? 12.023 22.158 22.282 1.00 75.56 125 PRO A CA 1
ATOM 1037 C C . PRO A 1 125 ? 10.657 21.899 22.916 1.00 75.56 125 PRO A C 1
ATOM 1039 O O . PRO A 1 125 ? 9.863 21.133 22.383 1.00 75.56 125 PRO A O 1
ATOM 1042 N N . GLU A 1 126 ? 10.362 22.488 24.072 1.00 76.25 126 GLU A N 1
ATOM 1043 C CA . GLU A 1 126 ? 9.101 22.258 24.803 1.00 76.25 126 GLU A CA 1
ATOM 1044 C C . GLU A 1 126 ? 7.915 23.051 24.242 1.00 76.25 126 GLU A C 1
ATOM 1046 O O . GLU A 1 126 ? 6.765 22.722 24.532 1.00 76.25 126 GLU A O 1
ATOM 1051 N N . GLN A 1 127 ? 8.183 24.072 23.426 1.00 82.94 127 GLN A N 1
ATOM 1052 C CA . GLN A 1 127 ? 7.142 24.924 22.869 1.00 82.94 127 GLN A CA 1
ATOM 1053 C C . GLN A 1 127 ? 6.334 24.185 21.789 1.00 82.94 127 GLN A C 1
ATOM 1055 O O . GLN A 1 127 ? 6.915 23.538 20.913 1.00 82.94 127 GLN A O 1
ATOM 1060 N N . PRO A 1 128 ? 4.993 24.291 21.809 1.00 78.75 128 PRO A N 1
ATOM 1061 C CA . PRO A 1 128 ? 4.127 23.565 20.884 1.00 78.75 128 PRO A CA 1
ATOM 1062 C C . PRO A 1 128 ? 4.315 24.010 19.429 1.00 78.75 128 PRO A C 1
ATOM 1064 O O . PRO A 1 128 ? 4.215 23.183 18.530 1.00 78.75 128 PRO A O 1
ATOM 1067 N N . GLU A 1 129 ? 4.623 25.285 19.190 1.00 79.44 129 GLU A N 1
ATOM 1068 C CA . GLU A 1 129 ? 4.817 25.836 17.843 1.00 79.44 129 GLU A CA 1
ATOM 1069 C C . GLU A 1 129 ? 6.065 25.247 17.169 1.00 79.44 129 GLU A C 1
ATOM 1071 O O . GLU A 1 129 ? 5.975 24.685 16.079 1.00 79.44 129 GLU A O 1
ATOM 1076 N N . GLU A 1 130 ? 7.205 25.249 17.866 1.00 78.88 130 GLU A N 1
ATOM 1077 C CA . GLU A 1 130 ? 8.453 24.641 17.383 1.00 78.88 130 GLU A CA 1
ATOM 1078 C C . GLU A 1 130 ? 8.312 23.119 17.193 1.00 78.88 130 GLU A C 1
ATOM 1080 O O . GLU A 1 130 ? 8.867 22.533 16.260 1.00 78.88 130 GLU A O 1
ATOM 1085 N N . LEU A 1 131 ? 7.524 22.457 18.047 1.00 78.06 131 LEU A N 1
ATOM 1086 C CA . LEU A 1 131 ? 7.206 21.038 17.892 1.00 78.06 131 LEU A CA 1
ATOM 1087 C C . LEU A 1 131 ? 6.376 20.756 16.642 1.00 78.06 131 LEU A C 1
ATOM 1089 O O . LEU A 1 131 ? 6.662 19.790 15.935 1.00 78.06 131 LEU A O 1
ATOM 1093 N N . LEU A 1 132 ? 5.382 21.594 16.346 1.00 79.19 132 LEU A N 1
ATOM 1094 C CA . LEU A 1 132 ? 4.576 21.481 15.133 1.00 79.19 132 LEU A CA 1
ATOM 1095 C C . LEU A 1 132 ? 5.429 21.678 13.878 1.00 79.19 132 LEU A C 1
ATOM 1097 O O . LEU A 1 132 ? 5.260 20.945 12.905 1.00 79.19 132 LEU A O 1
ATOM 1101 N N . GLU A 1 133 ? 6.384 22.605 13.897 1.00 78.75 133 GLU A N 1
ATOM 1102 C CA . GLU A 1 133 ? 7.326 22.787 12.788 1.00 78.75 133 GLU A CA 1
ATOM 1103 C C . GLU A 1 133 ? 8.209 21.554 12.568 1.00 78.75 133 GLU A C 1
ATOM 1105 O O . GLU A 1 133 ? 8.379 21.097 11.433 1.00 78.75 133 GLU A O 1
ATOM 1110 N N . ILE A 1 134 ? 8.722 20.950 13.645 1.00 79.12 134 ILE A N 1
ATOM 1111 C CA . ILE A 1 134 ? 9.484 19.699 13.559 1.00 79.12 134 ILE A CA 1
ATOM 1112 C C . ILE A 1 134 ? 8.607 18.584 12.981 1.00 79.12 134 ILE A C 1
ATOM 1114 O O . ILE A 1 134 ? 9.013 17.940 12.011 1.00 79.12 134 ILE A O 1
ATOM 1118 N N . ILE A 1 135 ? 7.392 18.406 13.506 1.00 81.38 135 ILE A N 1
ATOM 1119 C CA . ILE A 1 135 ? 6.430 17.398 13.038 1.00 81.38 135 ILE A CA 1
ATOM 1120 C C . ILE A 1 135 ? 6.103 17.593 11.555 1.00 81.38 135 ILE A C 1
ATOM 1122 O O . ILE A 1 135 ? 6.022 16.614 10.820 1.00 81.38 135 ILE A O 1
ATOM 1126 N N . ASN A 1 136 ? 5.968 18.833 11.091 1.00 79.81 136 ASN A N 1
ATOM 1127 C CA . ASN A 1 136 ? 5.665 19.132 9.693 1.00 79.81 136 ASN A CA 1
ATOM 1128 C C . ASN A 1 136 ? 6.885 18.972 8.769 1.00 79.81 136 ASN A C 1
ATOM 1130 O O . ASN A 1 136 ? 6.736 18.600 7.604 1.00 79.81 136 ASN A O 1
ATOM 1134 N N . SER A 1 137 ? 8.099 19.207 9.274 1.00 75.88 137 SER A N 1
ATOM 1135 C CA . SER A 1 137 ? 9.341 19.064 8.500 1.00 75.88 137 SER A CA 1
ATOM 1136 C C . SER A 1 137 ? 9.824 17.612 8.363 1.00 75.88 137 SER A C 1
ATOM 1138 O O . SER A 1 137 ? 10.483 17.257 7.382 1.00 75.88 137 SER A O 1
ATOM 1140 N N . GLU A 1 138 ? 9.506 16.739 9.322 1.00 65.56 138 GLU A N 1
ATOM 1141 C CA . GLU A 1 138 ? 9.971 15.348 9.332 1.00 65.56 138 GLU A CA 1
ATOM 1142 C C . GLU A 1 138 ? 9.441 14.470 8.177 1.00 65.56 138 GLU A C 1
ATOM 1144 O O . GLU A 1 138 ? 10.243 13.733 7.588 1.00 65.56 138 GLU A O 1
ATOM 1149 N N . PRO A 1 139 ? 8.148 14.517 7.801 1.00 61.81 139 PRO A N 1
ATOM 1150 C CA . PRO A 1 139 ? 7.611 13.766 6.669 1.00 61.81 139 PRO A CA 1
ATOM 1151 C C . PRO A 1 139 ? 8.316 14.106 5.357 1.00 61.81 139 PRO A C 1
ATOM 1153 O O . PRO A 1 139 ? 8.623 13.204 4.581 1.00 61.81 139 PRO A O 1
ATOM 1156 N N . VAL A 1 140 ? 8.650 15.383 5.147 1.00 58.62 140 VAL A N 1
ATOM 1157 C CA . VAL A 1 140 ? 9.369 15.870 3.959 1.00 58.62 140 VAL A CA 1
ATOM 1158 C C . VAL A 1 140 ? 10.759 15.235 3.872 1.00 58.62 140 VAL A C 1
ATOM 1160 O O . VAL A 1 140 ? 11.160 14.722 2.826 1.00 58.62 140 VAL A O 1
ATOM 1163 N N . ARG A 1 141 ? 11.469 15.172 5.006 1.00 56.06 141 ARG A N 1
ATOM 1164 C CA . ARG A 1 141 ? 12.800 14.552 5.096 1.00 56.06 141 ARG A CA 1
ATOM 1165 C C . ARG A 1 141 ? 12.768 13.040 4.869 1.00 56.06 141 ARG A C 1
ATOM 1167 O O . ARG A 1 141 ? 13.673 12.512 4.230 1.00 56.06 141 ARG A O 1
ATOM 1174 N N . LYS A 1 142 ? 11.748 12.337 5.376 1.00 57.88 142 LYS A N 1
ATOM 1175 C CA . LYS A 1 142 ? 11.620 10.872 5.234 1.00 57.88 142 LYS A CA 1
ATOM 1176 C C . LYS A 1 142 ? 11.098 10.443 3.860 1.00 57.88 142 LYS A C 1
ATOM 1178 O O . LYS A 1 142 ? 11.524 9.409 3.355 1.00 57.88 142 LYS A O 1
ATOM 1183 N N . ALA A 1 143 ? 10.191 11.212 3.258 1.00 58.56 143 ALA A N 1
ATOM 1184 C CA . ALA A 1 143 ? 9.600 10.901 1.957 1.00 58.56 143 ALA A CA 1
ATOM 1185 C C . ALA A 1 143 ? 10.501 11.289 0.770 1.00 58.56 143 ALA A C 1
ATOM 1187 O O . ALA A 1 143 ? 10.288 10.801 -0.338 1.00 58.56 143 ALA A O 1
ATOM 1188 N N . GLY A 1 144 ? 11.503 12.153 0.985 1.00 52.44 144 GLY A N 1
ATOM 1189 C CA . GLY A 1 144 ? 12.409 12.616 -0.073 1.00 52.44 144 GLY A CA 1
ATOM 1190 C C . GLY A 1 144 ? 11.733 13.513 -1.119 1.00 52.44 144 GLY A C 1
ATOM 1191 O O . GLY A 1 144 ? 12.258 13.675 -2.218 1.00 52.44 144 GLY A O 1
ATOM 1192 N N . THR A 1 145 ? 10.565 14.076 -0.792 1.00 50.50 145 THR A N 1
ATOM 1193 C CA . THR A 1 145 ? 9.773 14.975 -1.645 1.00 50.50 145 THR A CA 1
ATOM 1194 C C . THR A 1 145 ? 9.176 16.108 -0.810 1.00 50.50 145 THR A C 1
ATOM 1196 O O . THR A 1 145 ? 8.693 15.840 0.290 1.00 50.50 145 THR A O 1
ATOM 1199 N N . ASP A 1 146 ? 9.113 17.324 -1.365 1.00 43.66 146 ASP A N 1
ATOM 1200 C CA . ASP A 1 146 ? 8.504 18.555 -0.801 1.00 43.66 146 ASP A CA 1
ATOM 1201 C C . ASP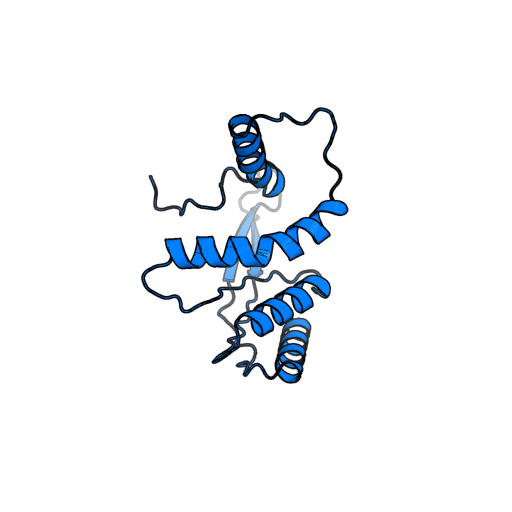 A 1 146 ? 6.963 18.505 -0.654 1.00 43.66 146 ASP A C 1
ATOM 1203 O O . ASP A 1 146 ? 6.262 19.502 -0.808 1.00 43.66 146 ASP A O 1
ATOM 1207 N N . MET A 1 147 ? 6.387 17.334 -0.382 1.00 42.41 147 MET A N 1
ATOM 1208 C CA . MET A 1 147 ? 4.937 17.159 -0.285 1.00 42.41 147 MET A CA 1
ATOM 1209 C C . MET A 1 147 ? 4.547 16.891 1.172 1.00 42.41 147 MET A C 1
ATOM 1211 O O . MET A 1 147 ? 4.719 15.762 1.641 1.00 42.41 147 MET A O 1
ATOM 1215 N N . PRO A 1 148 ? 4.008 17.882 1.907 1.00 44.69 148 PRO A N 1
ATOM 1216 C CA . PRO A 1 148 ? 3.353 17.605 3.175 1.00 44.69 148 PRO A CA 1
ATOM 1217 C C . PRO A 1 148 ? 2.127 16.718 2.917 1.00 44.69 148 PRO A C 1
ATOM 1219 O O . PRO A 1 148 ? 1.341 16.964 1.997 1.00 44.69 148 PRO A O 1
ATOM 1222 N N . MET A 1 149 ? 1.966 15.669 3.725 1.00 43.75 149 MET A N 1
ATOM 1223 C CA . MET A 1 149 ? 0.769 14.824 3.721 1.00 43.75 149 MET A CA 1
ATOM 1224 C C . MET A 1 149 ? -0.441 15.700 4.073 1.00 43.75 149 MET A C 1
ATOM 1226 O O . MET A 1 149 ? -0.641 16.029 5.235 1.00 43.75 149 MET A O 1
ATOM 1230 N N . GLY A 1 150 ? -1.206 16.128 3.065 1.00 48.19 150 GLY A N 1
ATOM 1231 C CA . GLY A 1 150 ? -2.401 16.955 3.273 1.00 48.19 150 GLY A CA 1
ATOM 1232 C C . GLY A 1 150 ? -2.774 17.906 2.135 1.00 48.19 150 GLY A C 1
ATOM 1233 O O . GLY A 1 150 ? -3.932 18.297 2.064 1.00 48.19 150 GLY A O 1
ATOM 1234 N N . ARG A 1 151 ? -1.863 18.249 1.210 1.00 40.03 151 ARG A N 1
ATOM 1235 C CA . ARG A 1 151 ? -2.234 18.996 -0.010 1.00 40.03 151 ARG A CA 1
ATOM 1236 C C . ARG A 1 151 ? -2.303 18.077 -1.218 1.00 40.03 151 ARG A C 1
ATOM 1238 O O . ARG A 1 151 ? -1.354 17.348 -1.513 1.00 40.03 151 ARG A O 1
ATOM 1245 N N . THR A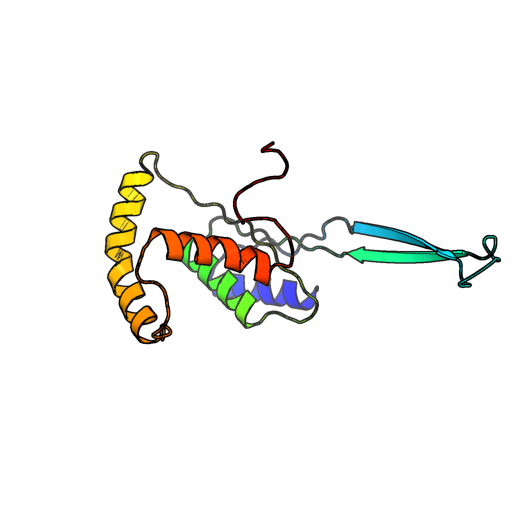 1 152 ? -3.422 18.117 -1.936 1.00 40.75 152 THR A N 1
ATOM 1246 C CA . THR A 1 152 ? -3.521 17.463 -3.247 1.00 40.75 152 THR A CA 1
ATOM 1247 C C . THR A 1 152 ? -3.032 18.418 -4.335 1.00 40.75 152 THR A C 1
ATOM 1249 O O . THR A 1 152 ? -3.000 19.628 -4.142 1.00 40.75 152 THR A O 1
ATOM 1252 N N . ALA A 1 153 ? -2.644 17.889 -5.501 1.00 38.06 153 ALA A N 1
ATOM 1253 C CA . ALA A 1 153 ? -2.065 18.659 -6.614 1.00 38.06 153 ALA A CA 1
ATOM 1254 C C . ALA A 1 153 ? -2.969 19.776 -7.197 1.00 38.06 153 ALA A C 1
ATOM 1256 O O . ALA A 1 153 ? -2.566 20.452 -8.143 1.00 38.06 153 ALA A O 1
ATOM 1257 N N . TRP A 1 154 ? -4.177 19.947 -6.658 1.00 35.91 154 TRP A N 1
ATOM 1258 C CA . TRP A 1 154 ? -5.197 20.902 -7.082 1.00 35.91 154 TRP A CA 1
ATOM 1259 C C . TRP A 1 154 ? -5.306 22.131 -6.166 1.00 35.91 154 TRP A C 1
ATOM 1261 O O . TRP A 1 154 ? -5.962 23.092 -6.552 1.00 35.91 154 TRP A O 1
ATOM 1271 N N . ASP A 1 155 ? -4.627 22.140 -5.015 1.00 36.69 155 ASP A N 1
ATOM 1272 C CA . ASP A 1 155 ? -4.569 23.293 -4.109 1.00 36.69 155 ASP A CA 1
ATOM 1273 C C . ASP A 1 155 ? -3.388 24.202 -4.493 1.00 36.69 155 ASP A C 1
ATOM 1275 O O . ASP A 1 155 ? -2.292 24.103 -3.927 1.00 36.69 155 ASP A O 1
ATOM 1279 N N . LYS A 1 156 ? -3.597 25.053 -5.504 1.00 38.88 156 LYS A N 1
ATOM 1280 C CA . LYS A 1 156 ? -2.736 26.207 -5.808 1.00 38.88 156 LYS A CA 1
ATOM 1281 C C . LYS A 1 156 ? -3.397 27.496 -5.358 1.00 38.88 156 LYS A C 1
ATOM 1283 O O . LYS A 1 156 ? -4.595 27.661 -5.671 1.00 38.88 156 LYS A O 1
#

Secondary structure (DSSP, 8-state):
-HHHHHHHHHHHHHTT--EEEEEEEEEEEEEEEEESSSSS-TT-EEEEEEEEEEEEEEE-S--HHHHHHHHHHHHHTPPTT------------S-HHHHHHHHHHHHHHHHHHHHTT----TTS---HHHHHHHHHHHHHHHHTSS--TT--TT--

Organism: Macrophomina phaseolina (strain MS6) (NCBI:txid1126212)

Radius of gyration: 22.74 Å; chains: 1; bounding box: 51×42×63 Å

Sequence (156 aa):
MEFFADFAMRAAYYLGLPAKGPIPLPRKIERWTVPRANFVFKKSQENFERITLRRLIQIQDGDPEVVQLWLAFLQKHQYHGVGMKANVFEFEKLDVAKAMDEQVQKEKEKVDETWKGFGRRKDAPEQPEELLEIINSEPVRKAGTDMPMGRTAWDK

pLDDT: mean 86.14, std 15.87, range [35.91, 98.19]

Foldseek 3Di:
DQVLQVVLVVLCVVLVWPKDGWDWDDKDKDKDKAAPDPDDRPVRIDMDIDIHTGTDIDTDPDDPVSVVVSVVVCVVVPDPPDDDDDDDDDDDDPPVPVVVVVVCVVCVVVVVVVCVPPDDDPPDDPDPVVVVVVVQVVVCVVVVHPDGPPDDPPPD